Protein AF-A0A1H6JKZ1-F1 (afdb_monomer)

Structure (mmCIF, N/CA/C/O backbone):
data_AF-A0A1H6JKZ1-F1
#
_entry.id   AF-A0A1H6JKZ1-F1
#
loop_
_atom_site.group_PDB
_atom_site.id
_atom_site.type_symbol
_atom_site.label_atom_id
_atom_site.label_alt_id
_atom_site.label_comp_id
_atom_site.label_asym_id
_atom_site.label_entity_id
_atom_site.label_seq_id
_atom_site.pdbx_PDB_ins_code
_atom_site.Cartn_x
_atom_site.Cartn_y
_atom_site.Cartn_z
_atom_site.occupancy
_atom_site.B_iso_or_equiv
_atom_site.auth_seq_id
_atom_site.auth_comp_id
_atom_site.auth_asym_id
_atom_site.auth_atom_id
_atom_site.pdbx_PDB_model_num
ATOM 1 N N . MET A 1 1 ? 7.888 -6.148 19.840 1.00 31.44 1 MET A N 1
ATOM 2 C CA . MET A 1 1 ? 6.967 -7.148 19.266 1.00 31.44 1 MET A CA 1
ATOM 3 C C . MET A 1 1 ? 6.353 -6.508 18.035 1.00 31.44 1 MET A C 1
ATOM 5 O O . MET A 1 1 ? 5.541 -5.606 18.188 1.00 31.44 1 MET A O 1
ATOM 9 N N . GLU A 1 2 ? 6.837 -6.856 16.841 1.00 41.44 2 GLU A N 1
ATOM 10 C CA . GLU A 1 2 ? 6.206 -6.429 15.586 1.00 41.44 2 GLU A CA 1
ATOM 11 C C . GLU A 1 2 ? 4.869 -7.161 15.475 1.00 41.44 2 GLU A C 1
ATOM 13 O O . GLU A 1 2 ? 4.816 -8.352 15.188 1.00 41.44 2 GLU A O 1
ATOM 18 N N . THR A 1 3 ? 3.772 -6.473 15.769 1.00 49.91 3 THR A N 1
ATOM 19 C CA . THR A 1 3 ? 2.465 -6.892 15.271 1.00 49.91 3 THR A CA 1
ATOM 20 C C . THR A 1 3 ? 2.442 -6.547 13.789 1.00 49.91 3 THR A C 1
ATOM 22 O O . THR A 1 3 ? 2.127 -5.408 13.437 1.00 49.91 3 THR A O 1
ATOM 25 N N . ASP A 1 4 ? 2.820 -7.494 12.930 1.00 61.12 4 ASP A N 1
ATOM 26 C CA . ASP A 1 4 ? 2.592 -7.389 11.488 1.00 61.12 4 ASP A CA 1
ATOM 27 C C . ASP A 1 4 ? 1.088 -7.442 11.227 1.00 61.12 4 ASP A C 1
ATOM 29 O O . ASP A 1 4 ? 0.500 -8.473 10.922 1.00 61.12 4 ASP A O 1
ATOM 33 N N . ILE A 1 5 ? 0.442 -6.292 11.397 1.00 80.31 5 ILE A N 1
ATOM 34 C CA . ILE A 1 5 ? -0.979 -6.082 11.095 1.00 80.31 5 ILE A CA 1
ATOM 35 C C . ILE A 1 5 ? -1.226 -6.245 9.585 1.00 80.31 5 ILE A C 1
ATOM 37 O O . ILE A 1 5 ? -2.360 -6.424 9.147 1.00 80.31 5 ILE A O 1
ATOM 41 N N . LEU A 1 6 ? -0.158 -6.173 8.787 1.00 86.88 6 LEU A N 1
ATOM 42 C CA . LEU A 1 6 ? -0.165 -6.290 7.343 1.00 86.88 6 LEU A CA 1
ATOM 43 C C . LEU A 1 6 ? 0.943 -7.242 6.894 1.00 86.88 6 LEU A C 1
ATOM 45 O O . LEU A 1 6 ? 2.057 -7.142 7.407 1.00 86.88 6 LEU A O 1
ATOM 49 N N . PRO A 1 7 ? 0.692 -8.079 5.875 1.00 91.25 7 PRO A N 1
ATOM 50 C CA . PRO A 1 7 ? 1.713 -8.947 5.300 1.00 91.25 7 PRO A CA 1
ATOM 51 C C . PRO A 1 7 ? 2.686 -8.188 4.383 1.00 91.25 7 PRO A C 1
ATOM 53 O O . PRO A 1 7 ? 3.463 -8.822 3.684 1.00 91.25 7 PRO A O 1
ATOM 56 N N . PHE A 1 8 ? 2.642 -6.850 4.350 1.00 93.06 8 PHE A N 1
ATOM 57 C CA . PHE A 1 8 ? 3.392 -6.015 3.413 1.00 93.06 8 PHE A CA 1
ATOM 58 C C . PHE A 1 8 ? 4.444 -5.179 4.133 1.00 93.06 8 PHE A C 1
ATOM 60 O O . PHE A 1 8 ? 4.141 -4.446 5.079 1.00 93.06 8 PHE A O 1
ATOM 67 N N . ARG A 1 9 ? 5.669 -5.199 3.613 1.00 94.62 9 ARG A N 1
ATOM 68 C CA . ARG A 1 9 ? 6.745 -4.291 4.015 1.00 94.62 9 ARG A CA 1
ATOM 69 C C . ARG A 1 9 ? 7.435 -3.749 2.767 1.00 94.62 9 ARG A C 1
ATOM 71 O O . ARG A 1 9 ? 7.616 -4.471 1.790 1.00 94.62 9 ARG A O 1
ATOM 78 N N . LEU A 1 10 ? 7.807 -2.470 2.794 1.00 96.44 10 LEU A N 1
ATOM 79 C CA . LEU A 1 10 ? 8.554 -1.865 1.689 1.00 96.44 10 LEU A CA 1
ATOM 80 C C . LEU A 1 10 ? 9.857 -2.643 1.446 1.00 96.44 10 LEU A C 1
ATOM 82 O O . LEU A 1 10 ? 10.508 -3.064 2.400 1.00 96.44 10 LEU A O 1
ATOM 86 N N . GLY A 1 11 ? 10.221 -2.825 0.179 1.00 97.25 11 GLY A N 1
ATOM 87 C CA . GLY A 1 11 ? 11.380 -3.611 -0.250 1.00 97.25 11 GLY A CA 1
ATOM 88 C C . GLY A 1 11 ? 11.133 -5.119 -0.376 1.00 97.25 11 GLY A C 1
ATOM 89 O O . GLY A 1 11 ? 12.040 -5.837 -0.781 1.00 97.25 11 GLY A O 1
ATOM 90 N N . MET A 1 12 ? 9.936 -5.618 -0.058 1.00 97.44 12 MET A N 1
ATOM 91 C CA . MET A 1 12 ? 9.564 -7.004 -0.361 1.00 97.44 12 MET A CA 1
ATOM 92 C C . MET A 1 12 ? 9.374 -7.218 -1.867 1.00 97.44 12 MET A C 1
ATOM 94 O O . MET A 1 12 ? 8.986 -6.296 -2.584 1.00 97.44 12 MET A O 1
ATOM 98 N N . GLN A 1 13 ? 9.627 -8.445 -2.319 1.00 97.94 13 GLN A N 1
ATOM 99 C CA . GLN A 1 13 ? 9.557 -8.831 -3.727 1.00 97.94 13 GLN A CA 1
ATOM 100 C C . GLN A 1 13 ? 8.118 -9.081 -4.200 1.00 97.94 13 GLN A C 1
ATOM 102 O O . GLN A 1 13 ? 7.301 -9.593 -3.433 1.00 97.94 13 GLN A O 1
ATOM 107 N N . TYR A 1 14 ? 7.833 -8.750 -5.461 1.00 97.25 14 TYR A N 1
ATOM 108 C CA . TYR A 1 14 ? 6.560 -8.980 -6.151 1.00 97.25 14 TYR A CA 1
ATOM 109 C C . TYR A 1 14 ? 6.122 -10.448 -6.101 1.00 97.25 14 TYR A C 1
ATOM 111 O O . TYR A 1 14 ? 4.968 -10.728 -5.776 1.00 97.25 14 TYR A O 1
ATOM 119 N N . GLU A 1 15 ? 7.063 -11.374 -6.313 1.00 96.56 15 GLU A N 1
ATOM 120 C CA . GLU A 1 15 ? 6.834 -12.827 -6.310 1.00 96.56 15 GLU A CA 1
ATOM 121 C C . GLU A 1 15 ? 6.133 -13.338 -5.038 1.00 96.56 15 GLU A C 1
ATOM 123 O O . GLU A 1 15 ? 5.414 -14.333 -5.081 1.00 96.56 15 GLU A O 1
ATOM 128 N N . ASN A 1 16 ? 6.257 -12.629 -3.906 1.00 96.88 16 ASN A N 1
ATOM 129 C CA . ASN A 1 16 ? 5.550 -12.980 -2.669 1.00 96.88 16 ASN A CA 1
ATOM 130 C C . ASN A 1 16 ? 4.019 -12.964 -2.816 1.00 96.88 16 ASN A C 1
ATOM 132 O O . ASN A 1 16 ? 3.322 -13.606 -2.028 1.00 96.88 16 ASN A O 1
ATOM 136 N N . TRP A 1 17 ? 3.493 -12.205 -3.782 1.00 95.88 17 TRP A N 1
ATOM 137 C CA . TRP A 1 17 ? 2.061 -11.984 -3.969 1.00 95.88 17 TRP A CA 1
ATOM 138 C C . TRP A 1 17 ? 1.619 -12.062 -5.431 1.00 95.88 17 TRP A C 1
ATOM 140 O O . TRP A 1 17 ? 0.486 -11.691 -5.707 1.00 95.88 17 TRP A O 1
ATOM 150 N N . GLU A 1 18 ? 2.451 -12.538 -6.360 1.00 94.44 18 GLU A N 1
ATOM 151 C CA . GLU A 1 18 ? 2.148 -12.589 -7.804 1.00 94.44 18 GLU A CA 1
ATOM 152 C C . GLU A 1 18 ? 0.727 -13.114 -8.097 1.00 94.44 18 GLU A C 1
ATOM 154 O O . GLU A 1 18 ? -0.041 -12.488 -8.825 1.00 94.44 18 GLU A O 1
ATOM 159 N N . PHE A 1 19 ? 0.325 -14.206 -7.438 1.00 96.19 19 PHE A N 1
ATOM 160 C CA . PHE A 1 19 ? -0.998 -14.828 -7.607 1.00 96.19 19 PHE A CA 1
ATOM 161 C C . PHE A 1 19 ? -2.144 -14.134 -6.853 1.00 96.19 19 PHE A C 1
ATOM 163 O O . PHE A 1 19 ? -3.314 -14.432 -7.088 1.00 96.19 19 PHE A O 1
ATOM 170 N N . ASP A 1 20 ? -1.818 -13.215 -5.947 1.00 97.44 20 ASP A N 1
ATOM 171 C CA . ASP A 1 20 ? -2.761 -12.443 -5.137 1.00 97.44 20 ASP A CA 1
ATOM 172 C C . ASP A 1 20 ? -2.911 -10.994 -5.633 1.00 97.44 20 ASP A C 1
ATOM 174 O O . ASP A 1 20 ? -3.561 -10.170 -4.978 1.00 97.44 20 ASP A O 1
ATOM 178 N N . LEU A 1 21 ? -2.299 -10.657 -6.771 1.00 97.88 21 LEU A N 1
ATOM 179 C CA . LEU A 1 21 ? -2.268 -9.309 -7.320 1.00 97.88 21 LEU A CA 1
ATOM 180 C C . LEU A 1 21 ? -3.024 -9.228 -8.642 1.00 97.88 21 LEU A C 1
ATOM 182 O O . LEU A 1 21 ? -2.760 -9.949 -9.599 1.00 97.88 21 LEU A O 1
ATOM 186 N N . LYS A 1 22 ? -3.958 -8.280 -8.713 1.00 98.12 22 LYS A N 1
ATOM 187 C CA . LYS A 1 22 ? -4.644 -7.9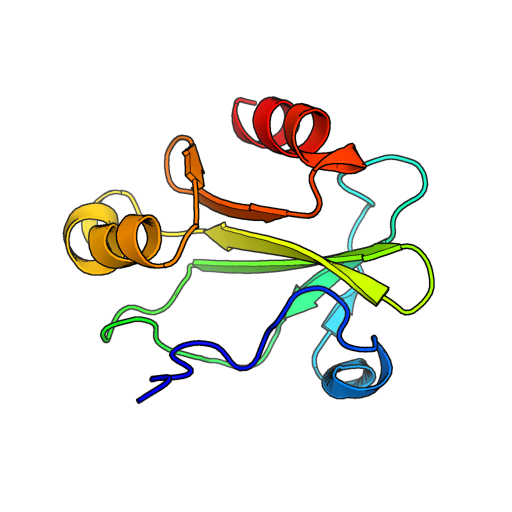07 -9.949 1.00 98.12 22 LYS A CA 1
ATOM 188 C C . LYS A 1 22 ? -4.013 -6.630 -10.517 1.00 98.12 22 LYS A C 1
ATOM 190 O O . LYS A 1 22 ? -4.084 -5.606 -9.833 1.00 98.12 22 LYS A O 1
ATOM 195 N N . PRO A 1 23 ? -3.447 -6.641 -11.738 1.00 97.75 23 PRO A N 1
ATOM 196 C CA . PRO A 1 23 ? -2.875 -5.441 -12.344 1.00 97.75 23 PRO A CA 1
ATOM 197 C C . PRO A 1 23 ? -3.951 -4.387 -12.622 1.00 97.75 23 PRO A C 1
ATOM 199 O O . PRO A 1 23 ? -5.097 -4.714 -12.951 1.00 97.75 23 PRO A O 1
ATOM 202 N N . ILE A 1 24 ? -3.569 -3.121 -12.486 1.00 97.94 24 ILE A N 1
ATOM 203 C CA . ILE A 1 24 ? -4.369 -1.944 -12.837 1.00 97.94 24 ILE A CA 1
ATOM 204 C C . ILE A 1 24 ? -3.490 -0.922 -13.560 1.00 97.94 24 ILE A C 1
ATOM 206 O O . ILE A 1 24 ? -2.269 -1.067 -13.602 1.00 97.94 24 ILE A O 1
ATOM 210 N N . ASP A 1 25 ? -4.107 0.130 -14.096 1.00 97.31 25 ASP A N 1
ATOM 211 C CA . ASP A 1 25 ? -3.355 1.248 -14.656 1.00 97.31 25 ASP A CA 1
ATOM 212 C C . ASP A 1 25 ? -2.399 1.832 -13.612 1.00 97.31 25 ASP A C 1
ATOM 214 O O . ASP A 1 25 ? -2.767 2.064 -12.454 1.00 97.31 25 ASP A O 1
ATOM 218 N N . SER A 1 26 ? -1.163 2.075 -14.041 1.00 96.81 26 SER A N 1
ATOM 219 C CA . SER A 1 26 ? -0.123 2.644 -13.196 1.00 96.81 26 SER A CA 1
ATOM 220 C C . SER A 1 26 ? -0.569 3.984 -12.621 1.00 96.81 26 SER A C 1
ATOM 222 O O . SER A 1 26 ? -0.736 4.962 -13.352 1.00 96.81 26 SER A O 1
ATOM 224 N N . ARG A 1 27 ? -0.681 4.060 -11.291 1.00 96.56 27 ARG A N 1
ATOM 225 C CA . ARG A 1 27 ? -0.957 5.319 -10.588 1.00 96.56 27 ARG A CA 1
ATOM 226 C C . ARG A 1 27 ? 0.130 6.352 -10.857 1.00 96.56 27 ARG A C 1
ATOM 228 O O . ARG A 1 27 ? -0.165 7.529 -11.043 1.00 96.56 27 ARG A O 1
ATOM 235 N N . ILE A 1 28 ? 1.386 5.906 -10.854 1.00 97.06 28 ILE A N 1
ATOM 236 C CA . ILE A 1 28 ? 2.566 6.727 -11.113 1.00 97.06 28 ILE A CA 1
ATOM 237 C C . ILE A 1 28 ? 3.291 6.177 -12.339 1.00 97.06 28 ILE A C 1
ATOM 239 O O . ILE A 1 28 ? 3.565 4.982 -12.429 1.00 97.06 28 ILE A O 1
ATOM 243 N N . LYS A 1 29 ? 3.641 7.057 -13.280 1.00 95.62 29 LYS A N 1
ATOM 244 C CA . LYS A 1 29 ? 4.364 6.677 -14.497 1.00 95.62 29 LYS A CA 1
ATOM 245 C C . LYS A 1 29 ? 5.730 6.066 -14.158 1.00 95.62 29 LYS A C 1
ATOM 247 O O . LYS A 1 29 ? 6.507 6.671 -13.425 1.00 95.62 29 LYS A O 1
ATOM 252 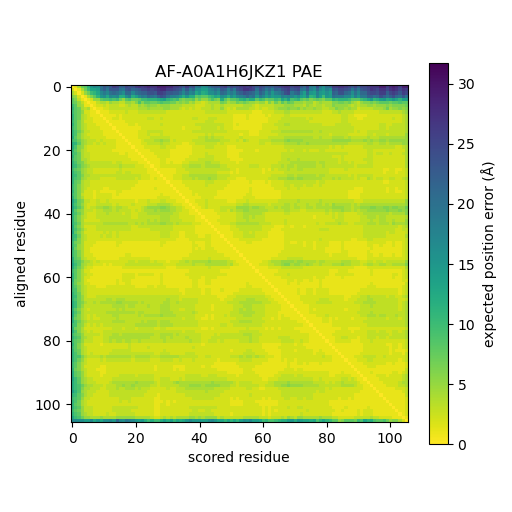N N . GLY A 1 30 ? 6.037 4.914 -14.756 1.00 95.75 30 GLY A N 1
ATOM 253 C CA . GLY A 1 30 ? 7.292 4.185 -14.526 1.00 95.75 30 GLY A CA 1
ATOM 254 C C . GLY A 1 30 ? 7.261 3.227 -13.330 1.00 95.75 30 GLY A C 1
ATOM 255 O O . GLY A 1 30 ? 8.312 2.727 -12.940 1.00 95.75 30 GLY A O 1
ATOM 256 N N . TYR A 1 31 ? 6.078 2.992 -12.761 1.00 97.94 31 TYR A N 1
ATOM 257 C CA . TYR A 1 31 ? 5.828 2.030 -11.693 1.00 97.94 31 TYR A CA 1
ATOM 258 C C . TYR A 1 31 ? 4.627 1.163 -12.057 1.00 97.94 31 TYR A C 1
ATOM 260 O O . TYR A 1 31 ? 3.745 1.602 -12.798 1.00 97.94 31 TYR A O 1
ATOM 268 N N . ASP A 1 32 ? 4.550 -0.020 -11.465 1.00 98.25 32 ASP A N 1
ATOM 269 C CA . ASP A 1 32 ? 3.455 -0.956 -11.699 1.00 98.25 32 ASP A CA 1
ATOM 270 C C . ASP A 1 32 ? 2.520 -0.967 -10.495 1.00 98.25 32 ASP A C 1
ATOM 272 O O . ASP A 1 32 ? 2.961 -1.043 -9.348 1.00 98.25 32 ASP A O 1
ATOM 276 N N . SER A 1 33 ? 1.219 -0.817 -10.745 1.00 98.38 33 SER A N 1
ATOM 277 C CA . SER A 1 33 ? 0.196 -0.724 -9.700 1.00 98.38 33 SER A CA 1
ATOM 278 C C . SER A 1 33 ? -0.691 -1.961 -9.723 1.00 98.38 33 SER A C 1
ATOM 280 O O . SER A 1 33 ? -1.179 -2.380 -10.772 1.00 98.38 33 SER A O 1
ATOM 282 N N . TYR A 1 34 ? -0.922 -2.532 -8.546 1.00 98.62 34 TYR A N 1
ATOM 283 C CA . TYR A 1 34 ? -1.691 -3.758 -8.387 1.00 98.62 34 TYR A CA 1
ATOM 284 C C . TYR A 1 34 ? -2.665 -3.639 -7.227 1.00 98.62 34 TYR A C 1
ATOM 286 O O . TYR A 1 34 ? -2.375 -3.005 -6.214 1.00 98.62 34 TYR A O 1
ATOM 294 N N . ILE A 1 35 ? -3.809 -4.303 -7.348 1.00 98.50 35 ILE A N 1
ATOM 295 C CA . ILE A 1 35 ? -4.745 -4.501 -6.246 1.00 98.50 35 ILE A CA 1
ATOM 296 C C . ILE A 1 35 ? -4.485 -5.852 -5.607 1.00 98.50 35 ILE A C 1
ATOM 298 O O . ILE A 1 35 ? -4.514 -6.872 -6.292 1.00 98.50 35 ILE A O 1
ATOM 302 N N . TYR A 1 36 ? -4.289 -5.858 -4.294 1.00 98.25 36 TYR A N 1
ATOM 303 C CA . TYR A 1 36 ? -4.235 -7.090 -3.519 1.00 98.25 36 TYR A CA 1
ATOM 304 C C . TYR A 1 36 ? -5.646 -7.645 -3.317 1.00 98.25 36 TYR A C 1
ATOM 306 O O . TYR A 1 36 ? -6.523 -6.943 -2.811 1.00 98.25 36 TYR A O 1
ATOM 314 N N . ILE A 1 37 ? -5.875 -8.887 -3.745 1.00 96.94 37 ILE A N 1
ATOM 315 C CA . ILE A 1 37 ? -7.227 -9.462 -3.851 1.00 96.94 37 ILE A CA 1
ATOM 316 C C . ILE A 1 37 ? -7.648 -10.279 -2.628 1.00 96.94 37 ILE A C 1
ATOM 318 O O . ILE A 1 37 ? -8.838 -10.545 -2.457 1.00 96.94 37 ILE A O 1
ATOM 322 N N . LYS A 1 38 ? -6.702 -10.690 -1.777 1.00 94.56 38 LYS A N 1
ATOM 323 C CA . LYS A 1 38 ? -7.026 -11.431 -0.554 1.00 94.56 38 LYS A CA 1
ATOM 324 C C . LYS A 1 38 ? -7.638 -10.511 0.494 1.00 94.56 38 LYS A C 1
ATOM 326 O O . LYS A 1 38 ? -7.247 -9.356 0.664 1.00 94.56 38 LYS A O 1
ATOM 331 N N . GLU A 1 39 ? -8.584 -11.065 1.240 1.00 90.81 39 GLU A N 1
ATOM 332 C CA . GLU A 1 39 ? -9.237 -10.349 2.325 1.00 90.81 39 GLU A CA 1
ATOM 333 C C . GLU A 1 39 ? -8.351 -10.328 3.569 1.00 90.81 39 GLU A C 1
ATOM 335 O O . GLU A 1 39 ? -7.989 -11.376 4.103 1.00 90.81 39 GLU A O 1
ATOM 340 N N . ILE A 1 40 ? -8.034 -9.129 4.054 1.00 93.31 40 ILE A N 1
ATOM 341 C CA . ILE A 1 40 ? -7.362 -8.928 5.338 1.00 93.31 40 ILE A CA 1
ATOM 342 C C . 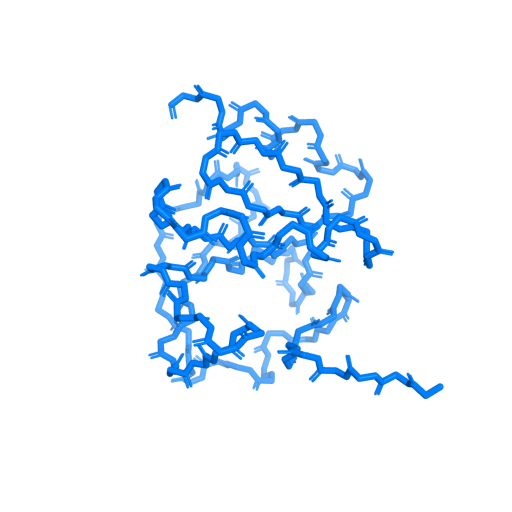ILE A 1 40 ? -8.062 -7.821 6.125 1.00 93.31 40 ILE A C 1
ATOM 344 O O . ILE A 1 40 ? -8.691 -6.926 5.556 1.00 93.31 40 ILE A O 1
ATOM 348 N N . THR A 1 41 ? -7.938 -7.876 7.448 1.00 93.12 41 THR A N 1
ATOM 349 C CA . THR A 1 41 ? -8.496 -6.873 8.360 1.00 93.12 41 THR A CA 1
ATOM 350 C C . THR A 1 41 ? -7.389 -6.157 9.113 1.00 93.12 41 THR A C 1
ATOM 352 O O . THR A 1 41 ? -6.485 -6.793 9.649 1.00 93.12 41 THR A O 1
ATOM 355 N N . ILE A 1 42 ? -7.510 -4.842 9.232 1.00 93.19 42 ILE A N 1
ATOM 356 C CA . ILE A 1 42 ? -6.570 -3.957 9.913 1.00 93.19 42 ILE A CA 1
ATOM 357 C C . ILE A 1 42 ? -7.294 -3.403 11.132 1.00 93.19 42 ILE A C 1
ATOM 359 O O . ILE A 1 42 ? -8.278 -2.684 10.994 1.00 93.19 42 ILE A O 1
ATOM 363 N N . PHE A 1 43 ? -6.856 -3.788 12.333 1.00 92.25 43 PHE A N 1
ATOM 364 C CA . PHE A 1 43 ? -7.554 -3.458 13.586 1.00 92.25 43 PHE A CA 1
ATOM 365 C C . PHE A 1 43 ? -9.046 -3.856 13.587 1.00 92.25 43 PHE A C 1
ATOM 367 O O . PHE A 1 43 ? -9.881 -3.160 14.157 1.00 92.25 43 PHE A O 1
ATOM 374 N N . GLY A 1 44 ? -9.383 -4.973 12.933 1.00 91.88 44 GLY A N 1
ATOM 375 C CA . GLY A 1 44 ? -10.764 -5.452 12.796 1.00 91.88 44 GLY A CA 1
ATOM 376 C C . GLY A 1 44 ? -11.581 -4.765 11.695 1.00 91.88 44 GLY A C 1
ATOM 377 O O . GLY A 1 44 ? -12.752 -5.089 11.531 1.00 91.88 44 GLY A O 1
ATOM 378 N N . ILE A 1 45 ? -10.981 -3.856 10.919 1.00 95.06 45 ILE A N 1
ATOM 379 C CA . ILE A 1 45 ? -11.634 -3.135 9.819 1.00 95.06 45 ILE A CA 1
ATOM 380 C C . ILE A 1 45 ? -11.113 -3.655 8.482 1.00 95.06 45 ILE A C 1
ATOM 382 O O . ILE A 1 45 ? -9.904 -3.761 8.272 1.00 95.06 45 ILE A O 1
ATOM 386 N N . LYS A 1 46 ? -12.022 -3.957 7.555 1.00 95.38 46 LYS A N 1
ATOM 387 C CA . LYS A 1 46 ? -11.682 -4.368 6.190 1.00 95.38 46 LYS A CA 1
ATOM 388 C C . LYS A 1 46 ? -11.474 -3.127 5.306 1.00 95.38 46 LYS A C 1
ATOM 390 O O . LYS A 1 46 ? -12.411 -2.340 5.171 1.00 95.38 46 LYS A O 1
ATOM 395 N N . PRO A 1 47 ? -10.295 -2.938 4.688 1.00 96.75 47 PRO A N 1
ATOM 396 C CA . PRO A 1 47 ? -10.109 -1.897 3.680 1.00 96.75 47 PRO A CA 1
ATOM 397 C C . PRO A 1 47 ? -11.019 -2.140 2.471 1.00 96.75 47 PRO A C 1
ATOM 399 O O . PRO A 1 47 ? -11.255 -3.284 2.082 1.00 96.75 47 PRO A O 1
ATOM 402 N N . ARG A 1 48 ? -11.481 -1.066 1.827 1.00 97.19 48 ARG A N 1
ATOM 403 C CA . ARG A 1 48 ? -12.172 -1.134 0.531 1.00 97.19 48 ARG A CA 1
ATOM 404 C C . ARG A 1 48 ? -11.252 -1.645 -0.566 1.00 97.19 48 ARG A C 1
ATOM 406 O O . ARG A 1 48 ? -11.669 -2.411 -1.429 1.00 97.19 48 ARG A O 1
ATOM 413 N N . LYS A 1 49 ? -10.007 -1.168 -0.539 1.00 97.31 49 LYS A N 1
ATOM 414 C CA . LYS A 1 49 ? -8.980 -1.475 -1.527 1.00 97.31 49 LYS A CA 1
ATOM 415 C C . LYS A 1 49 ? -7.609 -1.447 -0.867 1.00 97.31 49 LYS A C 1
ATOM 417 O O . LYS A 1 49 ? -7.339 -0.599 -0.016 1.00 97.31 49 LYS A O 1
ATOM 422 N N . ILE A 1 50 ? -6.744 -2.352 -1.303 1.00 98.19 50 ILE A N 1
ATOM 423 C CA . ILE A 1 50 ? -5.319 -2.339 -0.988 1.00 98.19 50 ILE A CA 1
ATOM 424 C C . ILE A 1 50 ? -4.587 -2.280 -2.316 1.00 98.19 50 ILE A C 1
ATOM 426 O O . ILE A 1 50 ? -4.736 -3.174 -3.146 1.00 98.19 50 ILE A O 1
ATOM 430 N N . GLU A 1 51 ? -3.837 -1.209 -2.527 1.00 98.44 51 GLU A N 1
ATOM 431 C CA . GLU A 1 51 ? -3.025 -1.015 -3.719 1.00 98.44 51 GLU A CA 1
ATOM 432 C C . GLU A 1 51 ? -1.549 -1.102 -3.351 1.00 98.44 51 GLU A C 1
ATOM 434 O O . GLU A 1 51 ? -1.076 -0.416 -2.441 1.00 98.44 51 GLU A O 1
ATOM 439 N N . LEU A 1 52 ? -0.839 -1.969 -4.059 1.00 98.50 52 LEU A N 1
ATOM 440 C CA . LEU A 1 52 ? 0.593 -2.161 -3.941 1.00 98.50 52 LEU A CA 1
ATOM 441 C C . LEU A 1 52 ? 1.250 -1.632 -5.211 1.00 98.50 52 LEU A C 1
ATOM 443 O O . LEU A 1 52 ? 0.825 -1.966 -6.318 1.00 98.50 52 LEU A O 1
ATOM 447 N N . ILE A 1 53 ? 2.273 -0.798 -5.046 1.00 98.56 53 ILE A N 1
ATOM 448 C CA . ILE A 1 53 ? 3.004 -0.203 -6.164 1.00 98.56 53 ILE A CA 1
ATO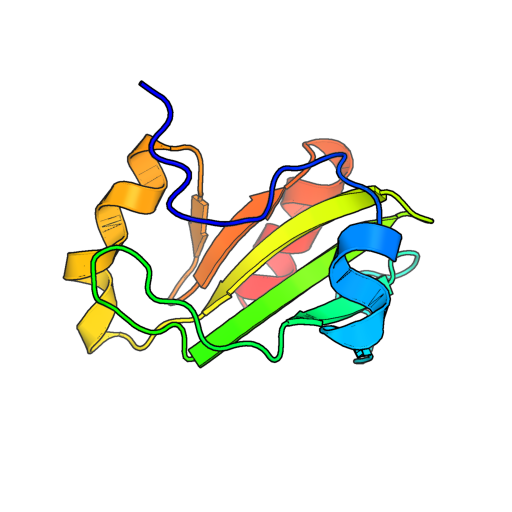M 449 C C . ILE A 1 53 ? 4.441 -0.679 -6.114 1.00 98.56 53 ILE A C 1
ATOM 451 O O . ILE A 1 53 ? 5.118 -0.535 -5.088 1.00 98.56 53 ILE A O 1
ATOM 455 N N . PHE A 1 54 ? 4.898 -1.200 -7.243 1.00 98.44 54 PHE A N 1
ATOM 456 C CA . PHE A 1 54 ? 6.215 -1.779 -7.402 1.00 98.44 54 PHE A CA 1
ATOM 457 C C . PHE A 1 54 ? 7.075 -0.931 -8.331 1.00 98.44 54 PHE A C 1
ATOM 459 O O . PHE A 1 54 ? 6.592 -0.294 -9.269 1.00 98.44 54 PHE A O 1
ATOM 466 N N . TYR A 1 55 ? 8.367 -0.909 -8.029 1.00 98.06 55 TYR A N 1
ATOM 467 C CA . TYR A 1 55 ? 9.399 -0.467 -8.950 1.00 98.06 55 TYR A CA 1
ATOM 468 C C . TYR A 1 55 ? 10.248 -1.681 -9.282 1.00 98.06 55 TYR A C 1
ATOM 470 O O . TYR A 1 55 ? 10.969 -2.170 -8.405 1.00 98.06 55 TYR A O 1
ATOM 478 N N . TRP A 1 56 ? 10.144 -2.163 -10.522 1.00 95.56 56 TRP A N 1
ATOM 479 C CA . TRP A 1 56 ? 10.608 -3.507 -10.872 1.00 95.56 56 TRP A CA 1
ATOM 480 C C . TRP A 1 56 ? 9.965 -4.521 -9.915 1.00 95.56 56 TRP A C 1
ATOM 482 O O . TRP A 1 56 ? 8.768 -4.451 -9.666 1.00 95.56 56 TRP A O 1
ATOM 492 N N . GLU A 1 57 ? 10.756 -5.388 -9.293 1.00 96.50 57 GLU A N 1
ATOM 493 C CA . GLU A 1 57 ? 10.245 -6.415 -8.387 1.00 96.50 57 GLU A CA 1
ATOM 494 C C . GLU A 1 57 ? 10.024 -5.921 -6.950 1.00 96.50 57 GLU A C 1
ATOM 496 O O . GLU A 1 57 ? 9.586 -6.695 -6.110 1.00 96.50 57 GLU A O 1
ATOM 501 N N . LEU A 1 58 ? 10.348 -4.668 -6.603 1.00 98.19 58 LEU A N 1
ATOM 502 C CA . LEU A 1 58 ? 10.343 -4.208 -5.207 1.00 98.19 58 LEU A CA 1
ATOM 503 C C . LEU A 1 58 ? 9.098 -3.393 -4.864 1.00 98.19 58 LEU A C 1
ATOM 505 O O . LEU A 1 58 ? 8.795 -2.395 -5.518 1.00 98.19 58 LEU A O 1
ATOM 509 N N . LEU A 1 59 ? 8.431 -3.759 -3.768 1.00 98.50 59 LEU A N 1
ATOM 510 C CA . LEU A 1 59 ? 7.317 -3.004 -3.207 1.00 98.50 59 LEU A CA 1
ATOM 511 C C . LEU A 1 59 ? 7.804 -1.651 -2.678 1.00 98.50 59 LEU A C 1
ATOM 513 O O . LEU A 1 59 ? 8.512 -1.582 -1.672 1.00 98.50 59 LEU A O 1
ATOM 517 N N . VAL A 1 60 ? 7.384 -0.562 -3.316 1.00 98.44 60 VAL A N 1
ATOM 518 C CA . VAL A 1 60 ? 7.800 0.802 -2.953 1.00 98.44 60 VAL A CA 1
ATOM 519 C C . VAL A 1 60 ? 6.671 1.642 -2.378 1.00 98.44 60 VAL A C 1
ATOM 521 O O . VAL A 1 60 ? 6.946 2.686 -1.791 1.00 98.44 60 VAL A O 1
ATOM 524 N N . THR A 1 61 ? 5.406 1.241 -2.521 1.00 98.56 61 THR A N 1
ATOM 525 C CA . THR A 1 61 ? 4.276 1.912 -1.859 1.00 98.56 61 THR A CA 1
ATOM 526 C C . THR A 1 61 ? 3.157 0.938 -1.517 1.00 98.56 61 THR A C 1
ATOM 528 O O . THR A 1 61 ? 2.809 0.074 -2.314 1.00 98.56 61 THR A O 1
ATOM 531 N N . ILE A 1 62 ? 2.566 1.133 -0.341 1.00 98.44 62 ILE A N 1
ATOM 532 C CA . ILE A 1 62 ? 1.334 0.493 0.120 1.00 98.44 62 ILE A CA 1
ATOM 533 C C . ILE A 1 62 ? 0.295 1.597 0.295 1.00 98.44 62 ILE A C 1
ATOM 535 O O . ILE A 1 62 ? 0.568 2.578 0.991 1.00 98.44 62 ILE A O 1
ATOM 539 N N . ILE A 1 63 ? -0.883 1.439 -0.301 1.00 98.50 63 ILE A N 1
ATOM 540 C CA . ILE A 1 63 ? -2.021 2.350 -0.151 1.00 98.50 63 ILE A CA 1
ATOM 541 C C . ILE A 1 63 ? -3.222 1.540 0.326 1.00 98.50 63 ILE A C 1
ATOM 543 O O . ILE A 1 63 ? -3.593 0.531 -0.268 1.00 98.50 63 ILE A O 1
ATOM 547 N N . LEU A 1 64 ? -3.836 2.008 1.402 1.00 98.19 64 LEU A N 1
ATOM 548 C CA . LEU A 1 64 ? -5.017 1.438 2.025 1.00 98.19 64 LEU A CA 1
ATOM 549 C C . LEU A 1 64 ? -6.155 2.436 1.873 1.00 98.19 64 LEU A C 1
ATOM 551 O O . LEU A 1 64 ? -6.011 3.600 2.243 1.00 98.19 64 LEU A O 1
ATOM 555 N N . ASP A 1 65 ? -7.272 1.976 1.339 1.00 97.81 65 ASP A N 1
ATOM 556 C CA . ASP A 1 65 ? -8.475 2.769 1.134 1.00 97.81 65 ASP A CA 1
ATOM 557 C C . ASP A 1 65 ? -9.573 2.311 2.105 1.00 97.81 65 ASP A C 1
ATOM 559 O O . ASP A 1 65 ? -9.869 1.118 2.178 1.00 97.81 65 ASP A O 1
ATOM 563 N N . PHE A 1 66 ? -10.191 3.239 2.837 1.00 97.69 66 PHE A N 1
ATOM 564 C CA . PHE A 1 66 ? -11.242 2.964 3.821 1.00 97.69 66 PHE A CA 1
ATOM 565 C C . PHE A 1 66 ? -12.505 3.789 3.571 1.00 97.69 66 PHE A C 1
ATOM 567 O O . PHE A 1 66 ? -12.489 4.783 2.851 1.00 97.69 66 PHE A O 1
ATOM 574 N N . ASN A 1 67 ? -13.622 3.419 4.202 1.00 97.06 67 ASN A N 1
ATOM 575 C CA . ASN A 1 67 ? -14.760 4.333 4.289 1.00 97.06 67 ASN A CA 1
ATOM 576 C C . ASN A 1 67 ? -14.496 5.426 5.327 1.00 97.06 67 ASN A C 1
ATOM 578 O O . ASN A 1 67 ? -13.819 5.198 6.329 1.00 97.06 67 ASN A O 1
ATOM 582 N N . ASN A 1 68 ? -15.132 6.586 5.149 1.00 95.81 68 ASN A N 1
ATOM 583 C CA . ASN A 1 68 ? -15.054 7.690 6.113 1.00 95.81 68 ASN A CA 1
ATOM 584 C C . ASN A 1 68 ? -15.524 7.291 7.523 1.00 95.81 68 ASN A C 1
ATOM 586 O O . ASN A 1 68 ? -14.968 7.773 8.508 1.00 95.81 68 ASN A O 1
ATOM 590 N N . SER A 1 69 ? -16.508 6.389 7.625 1.00 96.31 69 SER A N 1
ATOM 591 C CA . SER A 1 69 ? -17.002 5.847 8.900 1.00 96.31 69 SER A CA 1
ATOM 592 C C . SER A 1 69 ? -15.950 5.049 9.668 1.00 96.31 69 SER A C 1
ATOM 594 O O . SER A 1 69 ? -16.005 4.990 10.893 1.00 96.31 69 SER A O 1
ATOM 596 N N . ASP A 1 70 ? -14.992 4.456 8.957 1.00 96.38 70 ASP A N 1
ATOM 597 C CA . ASP A 1 70 ? -14.040 3.498 9.516 1.00 96.38 70 ASP A CA 1
ATOM 598 C C . ASP A 1 70 ? -12.727 4.180 9.940 1.00 96.38 70 ASP A C 1
ATOM 600 O O . ASP A 1 70 ? -11.952 3.622 10.721 1.00 96.38 70 ASP A O 1
ATOM 604 N N . LEU A 1 71 ? -12.491 5.419 9.480 1.00 95.19 71 LEU A N 1
ATOM 605 C CA . LEU A 1 71 ? -11.272 6.189 9.752 1.00 95.19 71 LEU A CA 1
ATOM 606 C C . LEU A 1 71 ? -10.909 6.276 11.242 1.00 95.19 71 LEU A C 1
ATOM 608 O O . LEU A 1 71 ? -9.728 6.095 11.548 1.00 95.19 71 LEU A O 1
ATOM 612 N N . PRO A 1 72 ? -11.851 6.492 12.189 1.00 95.88 72 PRO A N 1
ATOM 613 C CA . PRO A 1 72 ? -11.521 6.517 13.614 1.00 95.88 72 PRO A CA 1
ATOM 614 C C . PRO A 1 72 ? -10.853 5.225 14.109 1.00 95.88 72 PRO A C 1
ATOM 616 O O . PRO A 1 72 ? -9.943 5.285 14.934 1.00 95.88 72 PRO A O 1
ATOM 619 N N . GLY A 1 73 ? -11.258 4.061 13.589 1.00 94.12 73 GLY A N 1
ATOM 620 C CA . GLY A 1 73 ? -10.733 2.766 14.027 1.00 94.12 73 GLY A CA 1
ATOM 621 C C . GLY A 1 73 ? -9.357 2.419 13.456 1.00 94.12 73 GLY A C 1
ATOM 622 O O . GLY A 1 73 ? -8.643 1.600 14.034 1.00 94.12 73 GLY A O 1
ATOM 623 N N . VAL A 1 74 ? -8.941 3.082 12.373 1.00 95.50 74 VAL A N 1
ATOM 624 C CA . VAL A 1 74 ? -7.647 2.838 11.717 1.00 95.50 74 VAL A CA 1
ATOM 625 C C . VAL A 1 74 ? -6.614 3.947 11.908 1.00 95.50 74 VAL A C 1
ATOM 627 O O . VAL A 1 74 ? -5.493 3.812 11.426 1.00 95.50 74 VAL A O 1
ATOM 630 N N . GLN A 1 75 ? -6.904 4.990 12.697 1.00 95.31 75 GLN A N 1
ATOM 631 C CA . GLN A 1 75 ? -5.942 6.077 12.966 1.00 95.31 75 GLN A CA 1
ATOM 632 C C . GLN 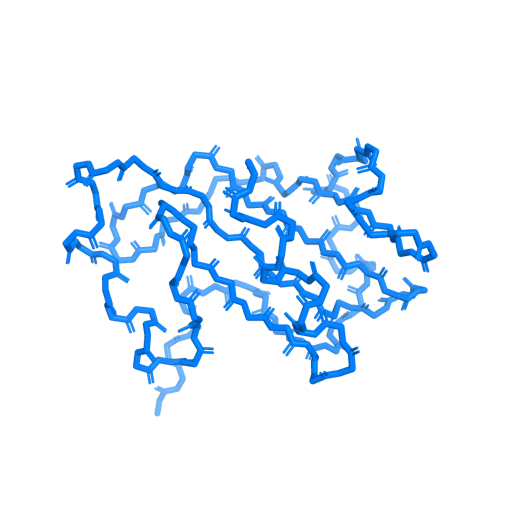A 1 75 ? -4.600 5.597 13.543 1.00 95.31 75 GLN A C 1
ATOM 634 O O . GLN A 1 75 ? -3.569 6.241 13.345 1.00 95.31 75 GLN A O 1
ATOM 639 N N . LYS A 1 76 ? -4.577 4.438 14.218 1.00 93.62 76 LYS A N 1
ATOM 640 C CA . LYS A 1 76 ? -3.346 3.815 14.733 1.00 93.62 76 LYS A CA 1
ATOM 641 C C . LYS A 1 76 ? -2.330 3.482 13.631 1.00 93.62 76 LYS A C 1
ATOM 643 O O . LYS A 1 76 ? -1.150 3.348 13.939 1.00 93.62 76 LYS A O 1
ATOM 648 N N . LEU A 1 77 ? -2.745 3.407 12.362 1.00 95.19 77 LEU A N 1
ATOM 649 C CA . LEU A 1 77 ? -1.837 3.282 11.216 1.00 95.19 77 LEU A CA 1
ATOM 650 C C . LEU A 1 77 ? -0.804 4.421 11.168 1.00 95.19 77 LEU A C 1
ATOM 652 O O . LEU A 1 77 ? 0.356 4.186 10.822 1.00 95.19 77 LEU A O 1
ATOM 656 N N . SER A 1 78 ? -1.185 5.631 11.587 1.00 94.94 78 SER A N 1
ATOM 657 C CA . SER A 1 78 ? -0.275 6.780 11.640 1.00 94.94 78 SER A CA 1
ATOM 658 C C . SER A 1 78 ? 0.886 6.572 12.614 1.00 94.94 78 SER A C 1
ATOM 660 O O . SER A 1 78 ? 2.002 7.015 12.354 1.00 94.94 78 SER A O 1
ATOM 662 N N . LEU A 1 79 ? 0.663 5.822 13.700 1.00 92.94 79 LEU A N 1
ATOM 663 C CA . LEU A 1 79 ? 1.697 5.507 14.694 1.00 92.94 79 LEU A CA 1
ATOM 664 C C . LEU A 1 79 ? 2.754 4.528 14.160 1.00 92.94 79 LEU A C 1
ATOM 666 O O . LEU A 1 79 ? 3.867 4.494 14.674 1.00 9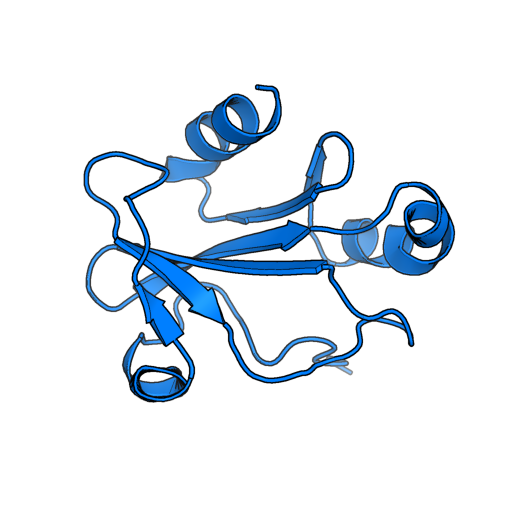2.94 79 LEU A O 1
ATOM 670 N N . ILE A 1 80 ? 2.428 3.753 13.120 1.00 91.12 80 ILE A N 1
ATOM 671 C CA . ILE A 1 80 ? 3.343 2.791 12.476 1.00 91.12 80 ILE A CA 1
ATOM 672 C C . ILE A 1 80 ? 3.877 3.295 11.119 1.00 91.12 80 ILE A C 1
ATOM 674 O O . ILE A 1 80 ? 4.424 2.538 10.303 1.00 91.12 80 ILE A O 1
ATOM 678 N N . GLY A 1 81 ? 3.752 4.607 10.891 1.00 93.19 81 GLY A N 1
ATOM 679 C CA . GLY A 1 81 ? 4.395 5.325 9.793 1.00 93.19 81 GLY A CA 1
ATOM 680 C C . GLY A 1 81 ? 3.582 5.422 8.504 1.00 93.19 81 GLY A C 1
ATOM 681 O O . GLY A 1 81 ? 4.161 5.753 7.470 1.00 93.19 81 GLY A O 1
ATOM 682 N N . TYR A 1 82 ? 2.276 5.139 8.533 1.00 96.81 82 TYR A N 1
ATOM 683 C CA . TYR A 1 82 ? 1.394 5.504 7.422 1.00 96.81 82 TYR A CA 1
ATOM 684 C C . TYR A 1 82 ? 1.040 6.991 7.501 1.00 96.81 82 TYR A C 1
ATOM 686 O O . TYR A 1 82 ? 0.848 7.548 8.576 1.00 96.81 82 TYR A O 1
ATOM 694 N N . LYS A 1 83 ? 0.930 7.643 6.350 1.00 97.38 83 LYS A N 1
ATOM 695 C CA . LYS A 1 83 ? 0.428 9.010 6.220 1.00 97.38 83 LYS A CA 1
ATOM 696 C C . LYS A 1 83 ? -1.023 8.954 5.762 1.00 97.38 83 LYS A C 1
ATOM 698 O O . LYS A 1 83 ? -1.347 8.180 4.863 1.00 97.38 83 LYS A O 1
ATOM 703 N N . GLN A 1 84 ? -1.878 9.774 6.362 1.00 97.38 84 GLN A N 1
ATOM 704 C CA . GLN A 1 84 ? -3.276 9.881 5.957 1.00 97.38 84 GLN A CA 1
ATOM 705 C C . GLN A 1 84 ? -3.459 10.993 4.919 1.00 97.38 84 GLN A C 1
ATOM 707 O O . GLN A 1 84 ? -2.934 12.094 5.089 1.00 97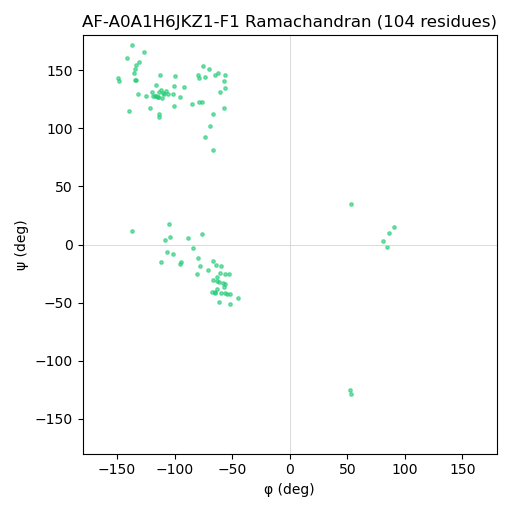.38 84 GLN A O 1
ATOM 712 N N . VAL A 1 85 ? -4.235 10.711 3.872 1.00 97.38 85 VAL A N 1
ATOM 713 C CA . VAL A 1 85 ? -4.728 11.688 2.889 1.00 97.38 85 VAL A CA 1
ATOM 714 C C . VAL A 1 85 ? -6.174 11.329 2.580 1.00 97.38 85 VAL A C 1
ATOM 716 O O . VAL A 1 85 ? -6.432 10.261 2.034 1.00 97.38 85 VAL A O 1
ATOM 719 N N . ASN A 1 86 ? -7.127 12.192 2.937 1.00 95.94 86 ASN A N 1
ATOM 720 C CA . ASN A 1 86 ? -8.558 11.892 2.828 1.00 95.94 86 ASN A CA 1
ATOM 721 C C . ASN A 1 86 ? -8.903 10.556 3.527 1.00 95.94 86 ASN A C 1
ATOM 723 O O . ASN A 1 86 ? -8.585 10.356 4.705 1.00 95.94 86 ASN A O 1
ATOM 727 N N . 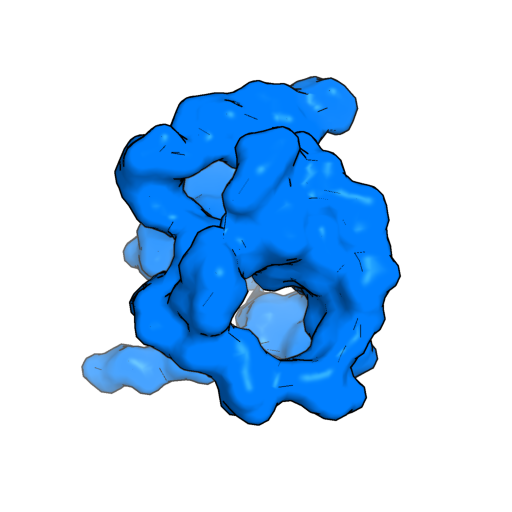HIS A 1 87 ? -9.531 9.638 2.794 1.00 96.50 87 HIS A N 1
ATOM 728 C CA . HIS A 1 87 ? -9.871 8.291 3.247 1.00 96.50 87 HIS A CA 1
ATOM 729 C C . HIS A 1 87 ? -8.763 7.249 3.015 1.00 96.50 87 HIS A C 1
ATOM 731 O O . HIS A 1 87 ? -8.971 6.060 3.259 1.00 96.50 87 HIS A O 1
ATOM 737 N N . TYR A 1 88 ? -7.590 7.683 2.547 1.00 98.19 88 TYR A N 1
ATOM 738 C CA . TYR A 1 88 ? -6.441 6.823 2.295 1.00 98.19 88 TYR A CA 1
ATOM 739 C C . TYR A 1 88 ? -5.419 6.880 3.428 1.00 98.19 88 TYR A C 1
ATOM 741 O O . TYR A 1 88 ? -5.130 7.941 3.983 1.00 98.19 88 TYR A O 1
ATOM 749 N N . PHE A 1 89 ? -4.786 5.740 3.686 1.00 98.06 89 PHE A N 1
ATOM 750 C CA . PHE A 1 89 ? -3.546 5.636 4.446 1.00 98.06 89 PHE A CA 1
ATOM 751 C C . PHE A 1 89 ? -2.477 5.038 3.548 1.00 98.06 89 PHE A C 1
ATOM 753 O O . PHE A 1 89 ? -2.686 3.975 2.972 1.00 98.06 89 PHE A O 1
ATOM 760 N N . TYR A 1 90 ? -1.316 5.678 3.443 1.00 98.25 90 TYR A N 1
ATOM 761 C CA . TYR A 1 90 ? -0.243 5.168 2.597 1.00 98.25 90 TYR A CA 1
ATOM 762 C C . TYR A 1 90 ? 1.122 5.189 3.278 1.00 98.25 90 TYR A C 1
ATOM 764 O O . TYR A 1 90 ? 1.409 6.031 4.128 1.00 98.25 90 TYR A O 1
ATOM 772 N N . LYS A 1 91 ? 1.987 4.263 2.874 1.00 97.62 91 LYS A N 1
ATOM 773 C CA . LYS A 1 91 ? 3.399 4.205 3.255 1.00 97.62 91 LYS A CA 1
ATOM 774 C C . LYS A 1 91 ? 4.208 3.998 1.986 1.00 97.62 91 LYS A C 1
ATOM 776 O O . LYS A 1 91 ? 3.883 3.113 1.203 1.00 97.62 91 LYS A O 1
ATOM 781 N N . SER A 1 92 ? 5.229 4.816 1.761 1.00 97.75 92 SER A N 1
ATOM 782 C CA . SER A 1 92 ? 6.002 4.785 0.517 1.00 97.75 92 SER A CA 1
ATOM 783 C C . SER A 1 92 ? 7.489 5.003 0.757 1.00 97.75 92 SER A C 1
ATOM 785 O O . SER A 1 92 ? 7.875 5.609 1.760 1.00 97.75 92 SER A O 1
ATOM 787 N N . ASP A 1 93 ? 8.304 4.603 -0.217 1.00 96.50 93 ASP A N 1
ATOM 788 C CA . ASP A 1 93 ? 9.675 5.085 -0.357 1.00 96.50 93 ASP A CA 1
ATOM 789 C C . ASP A 1 93 ? 9.679 6.624 -0.444 1.00 96.50 93 ASP A C 1
ATOM 791 O O . ASP A 1 93 ? 8.749 7.250 -0.975 1.00 96.50 93 ASP A O 1
ATOM 795 N N . ILE A 1 94 ? 10.724 7.244 0.105 1.00 93.75 94 ILE A N 1
ATOM 796 C CA . ILE A 1 94 ? 10.881 8.698 0.146 1.00 93.75 94 ILE A CA 1
ATOM 797 C C . ILE A 1 94 ? 10.946 9.310 -1.259 1.00 93.75 94 ILE A C 1
ATOM 799 O O . ILE A 1 94 ? 10.434 10.409 -1.463 1.00 93.75 94 ILE A O 1
ATOM 803 N N . LYS A 1 95 ? 11.494 8.580 -2.241 1.00 95.06 95 LYS A N 1
ATOM 804 C CA . LYS A 1 95 ? 11.682 9.052 -3.622 1.00 95.06 95 LYS A CA 1
ATOM 805 C C . LYS A 1 95 ? 10.364 9.280 -4.367 1.00 95.06 95 LYS A C 1
ATOM 807 O O . LYS A 1 95 ? 10.295 10.164 -5.214 1.00 95.06 95 LYS A O 1
ATO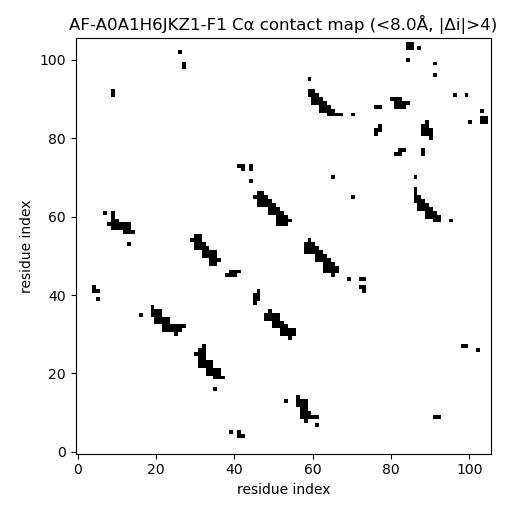M 812 N N . ILE A 1 96 ? 9.319 8.514 -4.040 1.00 96.25 96 ILE A N 1
ATOM 813 C CA . ILE A 1 96 ? 8.000 8.591 -4.697 1.00 96.25 96 ILE A CA 1
ATOM 814 C C . ILE A 1 96 ? 6.932 9.267 -3.815 1.00 96.25 96 ILE A C 1
ATOM 816 O O . ILE A 1 96 ? 5.825 9.547 -4.269 1.00 96.25 96 ILE A O 1
ATOM 820 N N . ASN A 1 97 ? 7.248 9.587 -2.554 1.00 96.75 97 ASN A N 1
ATOM 821 C CA . ASN A 1 97 ? 6.256 9.992 -1.552 1.00 96.75 97 ASN A CA 1
ATOM 822 C C . ASN A 1 97 ? 5.392 11.198 -1.952 1.00 96.75 97 ASN A C 1
ATOM 824 O O . ASN A 1 97 ? 4.186 11.179 -1.708 1.00 96.75 97 ASN A O 1
ATOM 828 N N . SER A 1 98 ? 5.995 12.223 -2.563 1.00 97.00 98 SER A N 1
ATOM 829 C CA . SER A 1 98 ? 5.271 13.417 -3.020 1.00 97.00 98 SER A CA 1
ATOM 830 C C . SER A 1 98 ? 4.319 13.093 -4.174 1.00 97.00 98 SER A C 1
ATOM 832 O O . SER A 1 98 ? 3.172 13.533 -4.155 1.00 97.00 98 SER A O 1
ATOM 834 N N . GLN A 1 99 ? 4.739 12.258 -5.129 1.00 97.44 99 GLN A N 1
ATOM 835 C CA . GLN A 1 99 ? 3.894 11.862 -6.259 1.00 97.44 99 GLN A CA 1
ATOM 836 C C . GLN A 1 99 ? 2.682 11.055 -5.778 1.00 97.44 99 GLN A C 1
ATOM 838 O O . GLN A 1 99 ? 1.557 11.325 -6.197 1.00 97.44 99 GLN A O 1
ATOM 843 N N . ILE A 1 100 ? 2.891 10.139 -4.823 1.00 97.94 100 ILE A N 1
ATOM 844 C CA . ILE A 1 100 ? 1.794 9.403 -4.183 1.00 97.94 100 ILE A CA 1
ATOM 845 C C . ILE A 1 100 ? 0.851 10.356 -3.457 1.00 97.94 100 ILE A C 1
ATOM 847 O O . ILE A 1 100 ? -0.349 10.299 -3.704 1.00 97.94 100 ILE A O 1
ATOM 851 N N . TYR A 1 101 ? 1.372 11.260 -2.622 1.00 97.94 101 TYR A N 1
ATOM 852 C CA . TYR A 1 101 ? 0.552 12.241 -1.908 1.00 97.94 101 TYR A CA 1
ATOM 853 C C . TYR A 1 101 ? -0.367 13.014 -2.863 1.00 97.94 101 TYR A C 1
ATOM 855 O O . TYR A 1 101 ? -1.579 13.041 -2.662 1.00 97.94 101 TYR A O 1
ATOM 863 N N . HIS A 1 102 ? 0.193 13.573 -3.941 1.00 97.31 102 HIS A N 1
ATOM 864 C CA . HIS A 1 102 ? -0.582 14.322 -4.929 1.00 97.31 102 HIS A CA 1
ATOM 865 C C . HIS A 1 102 ? -1.626 13.456 -5.640 1.00 97.31 102 HIS A C 1
ATOM 867 O O . HIS A 1 102 ? -2.750 13.908 -5.830 1.00 97.31 102 HIS A O 1
ATOM 873 N N . SER A 1 103 ? -1.305 12.198 -5.957 1.00 96.56 103 SER A N 1
ATOM 874 C CA . SER A 1 103 ? -2.253 11.271 -6.596 1.00 96.56 103 SER A CA 1
ATOM 875 C C . SER A 1 103 ? -3.451 10.872 -5.719 1.00 96.56 103 SER A C 1
ATOM 877 O O . SER A 1 103 ? -4.396 10.277 -6.228 1.00 96.56 103 SER A O 1
ATOM 879 N N . LEU A 1 104 ? -3.396 11.137 -4.408 1.00 97.06 104 LEU A N 1
ATOM 880 C CA . LEU A 1 104 ? -4.453 10.816 -3.440 1.00 97.06 104 LEU A CA 1
ATOM 881 C C . LEU A 1 104 ? -5.313 12.033 -3.059 1.00 97.06 104 LEU A C 1
ATOM 883 O O . LEU A 1 104 ? -6.308 11.879 -2.348 1.00 97.06 104 LEU A O 1
ATOM 887 N N . LEU A 1 105 ? -4.925 13.236 -3.498 1.00 93.88 105 LEU A N 1
ATOM 888 C CA . LEU A 1 105 ? -5.715 14.457 -3.319 1.00 93.88 105 LEU A CA 1
ATOM 889 C C . LEU A 1 105 ? -6.841 14.595 -4.351 1.00 93.88 105 LEU A C 1
ATOM 891 O O . LEU A 1 105 ? -7.802 15.314 -4.080 1.00 93.88 105 LEU A O 1
ATOM 895 N N . CYS A 1 106 ? -6.679 13.965 -5.516 1.00 73.62 106 CYS A N 1
ATOM 896 C CA . CYS A 1 106 ? -7.594 14.042 -6.653 1.00 73.62 106 CYS A CA 1
ATOM 897 C C . CYS A 1 106 ? -8.744 13.035 -6.562 1.00 73.62 106 CYS A C 1
ATOM 899 O O . CYS A 1 106 ? -8.517 11.905 -6.068 1.00 73.62 106 CYS A O 1
#

Mean predicted aligned error: 3.27 Å

Sequence (106 aa):
METDILPFRLGMQYENWEFDLKPIDSRIKGYDSYIYIKEITIFGIKPRKIELIFYWELLVTIILDFNNSDLPGVQKLSLIGYKQVNHYFYKSDIKINSQIYHSLLC

Solvent-accessible surface area (backbone atoms only — not comparable to full-atom values): 6242 Å² total; per-residue (Å²): 132,89,78,72,69,52,101,73,57,77,68,41,56,46,80,82,41,56,94,42,47,45,82,52,80,49,86,48,91,93,37,49,24,25,35,52,71,72,90,62,54,48,86,84,40,67,56,80,42,39,39,41,29,22,52,84,56,28,30,40,32,43,38,38,30,47,55,78,89,50,47,81,69,48,54,67,45,50,80,77,62,30,48,78,44,90,54,32,40,33,38,57,43,81,91,51,39,67,63,54,55,59,68,54,75,108

Organism: NCBI:txid1159016

Nearest PDB structures (foldseek):
  5edj-assembly1_A  TM=2.936E-01  e=1.094E+00  Neisseria meningitidis MC58

Foldseek 3Di:
DDPCLDPDDWFDFQVVCVVQWDWDPDLDPQKTKTWGNDWGDRLNHTFPTWIFIDNHGTTFKIKTAHDPVCCVSRVCLVVVPWDDDPRMTMDGDPVCVVSVNVSRND

Secondary structure (DSSP, 8-state):
----SSS--TT-BGGGTGGGEEEE--SSTTSEEEEE-S---BTTB--SEEEEEEETTEEEEEEEE--TTTHHHHGGGGGGTPEEETTEEEEE-TTTHHHHHHHTT-

Radius of gyration: 12.96 Å; Cα contacts (8 Å, |Δi|>4): 176; chains: 1; bounding box: 29×29×34 Å

pLDDT: mean 94.05, std 10.32, range [31.44, 98.62]